Protein AF-A0A2S1TYS9-F1 (afdb_monomer_lite)

Organism: Piromyces sp. (NCBI:txid45796)

Structure (mmCIF, N/CA/C/O backbone):
data_AF-A0A2S1TYS9-F1
#
_entry.id   AF-A0A2S1TYS9-F1
#
loop_
_atom_site.group_PDB
_atom_site.id
_atom_site.type_symbol
_atom_site.label_atom_id
_atom_site.label_alt_id
_atom_site.label_comp_id
_atom_site.label_asym_id
_atom_site.label_entity_id
_atom_site.label_seq_id
_atom_site.pdbx_PDB_ins_code
_atom_site.Cartn_x
_atom_site.Cartn_y
_atom_site.Cartn_z
_atom_site.occupancy
_atom_site.B_iso_or_equiv
_atom_site.auth_seq_id
_atom_site.auth_comp_id
_atom_site.auth_asym_id
_atom_site.auth_atom_id
_atom_site.pdbx_PDB_model_num
ATOM 1 N N . MET A 1 1 ? -24.039 -38.884 -1.251 1.00 33.66 1 MET A N 1
ATOM 2 C CA . MET A 1 1 ? -23.032 -39.258 -2.265 1.00 33.66 1 MET A CA 1
ATOM 3 C C . MET A 1 1 ? -22.720 -38.001 -3.065 1.00 33.66 1 MET A C 1
ATOM 5 O O . MET A 1 1 ? -23.661 -37.395 -3.550 1.00 33.66 1 MET A O 1
ATOM 9 N N . MET A 1 2 ? -21.433 -37.630 -3.120 1.00 30.91 2 MET A N 1
ATOM 10 C CA . MET A 1 2 ? -20.811 -36.523 -3.876 1.00 30.91 2 MET A CA 1
ATOM 11 C C . MET A 1 2 ? -21.073 -35.086 -3.375 1.00 30.91 2 MET A C 1
ATOM 13 O O . MET A 1 2 ? -21.962 -34.388 -3.847 1.00 30.91 2 MET A O 1
ATOM 17 N N . LEU A 1 3 ? -20.211 -34.640 -2.449 1.00 34.19 3 LEU A N 1
ATOM 18 C CA . LEU A 1 3 ? -19.833 -33.231 -2.300 1.00 34.19 3 LEU A CA 1
ATOM 19 C C . LEU A 1 3 ? -19.009 -32.852 -3.539 1.00 34.19 3 LEU A C 1
ATOM 21 O O . LEU A 1 3 ? -17.941 -33.425 -3.758 1.00 34.19 3 LEU A O 1
ATOM 25 N N . SER A 1 4 ? -19.492 -31.922 -4.362 1.00 37.28 4 SER A N 1
ATOM 26 C CA . SER A 1 4 ? -18.672 -31.321 -5.413 1.00 37.28 4 SER A CA 1
ATOM 27 C C . SER A 1 4 ? -17.679 -30.362 -4.762 1.00 37.28 4 SER A C 1
ATOM 29 O O . SER A 1 4 ? -18.058 -29.304 -4.257 1.00 37.28 4 SER A O 1
ATOM 31 N N . ALA A 1 5 ? -16.414 -30.770 -4.745 1.00 40.66 5 ALA A N 1
ATOM 32 C CA . ALA A 1 5 ? -15.286 -29.968 -4.310 1.00 40.66 5 ALA A CA 1
ATOM 33 C C . ALA A 1 5 ? -15.142 -28.727 -5.205 1.00 40.66 5 ALA A C 1
ATOM 35 O O . ALA A 1 5 ? -14.616 -28.814 -6.314 1.00 40.66 5 ALA A O 1
ATOM 36 N N . ASN A 1 6 ? -15.587 -27.570 -4.713 1.00 40.94 6 ASN A N 1
ATOM 37 C CA . ASN A 1 6 ? -15.118 -26.289 -5.224 1.00 40.94 6 ASN A CA 1
ATOM 38 C C . ASN A 1 6 ? -13.804 -25.965 -4.515 1.00 40.94 6 ASN A C 1
ATOM 40 O O . ASN A 1 6 ? -13.769 -25.662 -3.326 1.00 40.94 6 ASN A O 1
ATOM 44 N N . ASN A 1 7 ? -12.720 -26.094 -5.272 1.00 45.38 7 ASN A N 1
ATOM 45 C CA . ASN A 1 7 ? -11.351 -25.783 -4.890 1.00 45.38 7 ASN A CA 1
ATOM 46 C C . ASN A 1 7 ? -11.130 -24.257 -4.841 1.00 45.38 7 ASN A C 1
ATOM 48 O O . ASN A 1 7 ? -10.348 -23.714 -5.617 1.00 45.38 7 ASN A O 1
ATOM 52 N N . ASP A 1 8 ? -11.841 -23.565 -3.951 1.00 50.91 8 ASP A N 1
ATOM 53 C CA . ASP A 1 8 ? -11.436 -22.243 -3.479 1.00 50.91 8 ASP A CA 1
ATOM 54 C C . ASP A 1 8 ? -10.535 -22.481 -2.266 1.00 50.91 8 ASP A C 1
ATOM 56 O O . ASP A 1 8 ? -10.999 -22.901 -1.211 1.00 50.91 8 ASP A O 1
ATOM 60 N N . SER A 1 9 ? -9.226 -22.293 -2.440 1.00 59.38 9 SER A N 1
ATOM 61 C CA . SER A 1 9 ? -8.214 -22.473 -1.395 1.00 59.38 9 SER A CA 1
ATOM 62 C C . SER A 1 9 ? -8.599 -21.732 -0.108 1.00 59.38 9 SER A C 1
ATOM 64 O O . SER A 1 9 ? -8.429 -20.513 -0.020 1.00 59.38 9 SER A O 1
ATOM 66 N N . GLU A 1 10 ? -9.107 -22.465 0.880 1.00 68.19 10 GLU A N 1
ATOM 67 C CA . GLU A 1 10 ? -9.416 -21.950 2.208 1.00 68.19 10 GLU A CA 1
ATOM 68 C C . GLU A 1 10 ? -8.083 -21.678 2.917 1.00 68.19 10 GLU A C 1
ATOM 70 O O . GLU A 1 10 ? -7.414 -22.585 3.412 1.00 68.19 10 GLU A O 1
ATOM 75 N N . TRP A 1 11 ? -7.616 -20.428 2.875 1.00 64.69 11 TRP A N 1
ATOM 76 C CA . TRP A 1 11 ? -6.391 -20.050 3.575 1.00 64.69 11 TRP A CA 1
ATOM 77 C C . TRP A 1 11 ? -6.585 -20.227 5.078 1.00 64.69 11 TRP A C 1
ATOM 79 O O . TRP A 1 11 ? -7.573 -19.765 5.651 1.00 64.69 11 TRP A O 1
ATOM 89 N N . SER A 1 12 ? -5.608 -20.834 5.743 1.00 83.38 12 SER A N 1
ATOM 90 C CA . SER A 1 12 ? -5.602 -20.882 7.199 1.00 83.38 12 SER A CA 1
ATOM 91 C C . SER A 1 12 ? -5.485 -19.469 7.784 1.00 83.38 12 SER A C 1
ATOM 93 O O . SER A 1 12 ? -4.858 -18.577 7.205 1.00 83.38 12 SER A O 1
ATOM 95 N N . TRP A 1 13 ? -6.006 -19.262 8.998 1.00 73.62 13 TRP A N 1
ATOM 96 C CA . TRP A 1 13 ? -5.850 -17.990 9.719 1.00 73.62 13 TRP A CA 1
ATOM 97 C C . TRP A 1 13 ? -4.387 -17.544 9.848 1.00 73.62 13 TRP A C 1
ATOM 99 O O . TRP A 1 13 ? -4.099 -16.350 9.823 1.00 73.62 13 TRP A O 1
ATOM 109 N N . ARG A 1 14 ? -3.445 -18.492 9.945 1.00 75.88 14 ARG A N 1
ATOM 110 C CA . ARG A 1 14 ? -2.007 -18.189 9.989 1.00 75.88 14 ARG A CA 1
ATOM 111 C C . ARG A 1 14 ? -1.505 -17.617 8.666 1.00 75.88 14 ARG A C 1
ATOM 113 O O . ARG A 1 14 ? -0.779 -16.628 8.687 1.00 75.88 14 ARG A O 1
ATOM 120 N N . GLU A 1 15 ? -1.906 -18.201 7.542 1.00 76.75 15 GLU A N 1
ATOM 121 C CA . GLU A 1 15 ? -1.534 -17.719 6.207 1.00 76.75 15 GLU A CA 1
ATOM 122 C C . GLU A 1 15 ? -2.169 -16.362 5.903 1.00 76.75 15 GLU A C 1
ATOM 124 O O . GLU A 1 15 ? -1.506 -15.493 5.343 1.00 76.75 15 GLU A O 1
ATOM 129 N N . LEU A 1 16 ? -3.416 -16.140 6.329 1.00 75.06 16 LEU A N 1
ATOM 130 C CA . LEU A 1 16 ? -4.079 -14.836 6.234 1.00 75.06 16 LEU A CA 1
ATOM 131 C C . LEU A 1 16 ? -3.312 -13.755 7.002 1.00 75.06 16 LEU A C 1
ATOM 133 O O . LEU A 1 16 ? -3.018 -12.693 6.458 1.00 75.06 16 LEU A O 1
ATOM 137 N N . ILE A 1 17 ? -2.935 -14.041 8.250 1.00 78.06 17 ILE A N 1
ATOM 138 C CA . ILE A 1 17 ? -2.150 -13.117 9.077 1.00 78.06 17 ILE A CA 1
ATOM 139 C C . ILE A 1 17 ? -0.788 -12.837 8.440 1.00 78.06 17 ILE A C 1
ATOM 141 O O . ILE A 1 17 ? -0.312 -11.706 8.487 1.00 78.06 17 ILE A O 1
ATOM 145 N N . ASP A 1 18 ? -0.142 -13.843 7.855 1.00 81.75 18 ASP A N 1
ATOM 146 C CA . ASP A 1 18 ? 1.150 -13.651 7.202 1.00 81.75 18 ASP A CA 1
ATOM 147 C C . ASP A 1 18 ? 1.038 -12.808 5.924 1.00 81.75 18 ASP A C 1
ATOM 149 O O . ASP A 1 18 ? 1.820 -11.880 5.705 1.00 81.75 18 ASP A O 1
ATOM 153 N N . LYS A 1 19 ? -0.024 -13.026 5.140 1.00 83.56 19 LYS A N 1
ATOM 154 C CA . LYS A 1 19 ? -0.349 -12.209 3.965 1.00 83.56 19 LYS A CA 1
ATOM 155 C C . LYS A 1 19 ? -0.621 -10.743 4.298 1.00 83.56 19 LYS A C 1
ATOM 157 O O . LYS A 1 19 ? -0.409 -9.904 3.425 1.00 83.56 19 LYS A O 1
ATOM 162 N N . LEU A 1 20 ? -1.010 -10.415 5.527 1.00 85.00 20 LEU A N 1
ATOM 163 C CA . LEU A 1 20 ? -1.265 -9.040 5.971 1.00 85.00 20 LEU A CA 1
ATOM 164 C C . LEU A 1 20 ? -0.045 -8.338 6.587 1.00 85.00 20 LEU A C 1
ATOM 166 O O . LEU A 1 20 ? -0.160 -7.189 6.997 1.00 85.00 20 LEU A O 1
ATOM 170 N N . LYS A 1 21 ? 1.127 -8.981 6.655 1.00 91.00 21 LYS A N 1
ATOM 171 C CA . LYS A 1 21 ? 2.356 -8.356 7.177 1.00 91.00 21 LYS A CA 1
ATOM 172 C C . LYS A 1 21 ? 3.200 -7.721 6.082 1.00 91.00 21 LYS A C 1
ATOM 174 O O . LYS A 1 21 ? 3.126 -8.121 4.918 1.00 91.00 21 LYS A O 1
ATOM 179 N N . PHE A 1 22 ? 4.064 -6.800 6.495 1.00 96.00 22 PHE A N 1
ATOM 180 C CA . PHE A 1 22 ? 5.062 -6.164 5.644 1.00 96.00 22 PHE A CA 1
ATOM 181 C C . PHE A 1 22 ? 5.868 -7.182 4.835 1.00 96.00 22 PHE A C 1
ATOM 183 O O . PHE A 1 22 ? 6.305 -8.212 5.355 1.00 96.00 22 PHE A O 1
ATOM 190 N N . VAL A 1 23 ? 6.117 -6.844 3.570 1.00 96.69 23 VAL A N 1
ATOM 191 C CA . VAL A 1 23 ? 7.047 -7.567 2.700 1.00 96.69 23 VAL A CA 1
ATOM 192 C C . VAL A 1 23 ? 8.071 -6.595 2.122 1.00 96.69 23 VAL A C 1
ATOM 194 O O . VAL A 1 23 ? 7.755 -5.464 1.760 1.00 96.69 23 VAL A O 1
ATOM 197 N N . SER A 1 24 ? 9.316 -7.054 2.017 1.00 96.00 24 SER A N 1
ATOM 198 C CA . SER A 1 24 ? 10.437 -6.274 1.478 1.00 96.00 24 SER A CA 1
ATOM 199 C C . SER A 1 24 ? 10.600 -6.405 -0.038 1.00 96.00 24 SER A C 1
ATOM 201 O O . SER A 1 24 ? 11.541 -5.857 -0.606 1.00 96.00 24 SER A 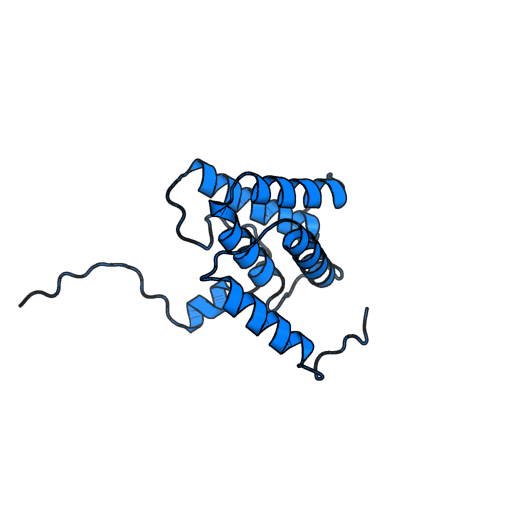O 1
ATOM 203 N N . THR A 1 25 ? 9.714 -7.148 -0.704 1.00 96.56 25 THR A N 1
ATOM 204 C CA . THR A 1 25 ? 9.769 -7.383 -2.151 1.00 96.56 25 THR A CA 1
ATOM 205 C C . THR A 1 25 ? 8.431 -7.040 -2.801 1.00 96.56 25 THR A C 1
ATOM 207 O O . THR A 1 25 ? 7.393 -7.210 -2.156 1.00 96.56 25 THR A O 1
ATOM 210 N N . PRO A 1 26 ? 8.430 -6.565 -4.061 1.00 97.25 26 PRO A N 1
ATOM 211 C CA . PRO A 1 26 ? 7.195 -6.279 -4.777 1.00 97.25 26 PRO A CA 1
ATOM 212 C C . PRO A 1 26 ? 6.285 -7.505 -4.886 1.00 97.25 26 PRO A C 1
ATOM 214 O O . PRO A 1 26 ? 6.748 -8.612 -5.177 1.00 97.25 26 PRO A O 1
ATOM 217 N N . ILE A 1 27 ? 4.980 -7.294 -4.708 1.00 96.56 27 ILE A N 1
ATOM 218 C CA . ILE A 1 27 ? 3.976 -8.314 -5.021 1.00 96.56 27 ILE A CA 1
ATOM 219 C C . ILE A 1 27 ? 3.949 -8.594 -6.529 1.00 96.56 27 ILE A C 1
ATOM 221 O O . ILE A 1 27 ? 4.299 -7.742 -7.343 1.00 96.56 27 ILE A O 1
ATOM 225 N N . LYS A 1 28 ? 3.527 -9.806 -6.899 1.00 95.88 28 LYS A N 1
ATOM 226 C CA . LYS A 1 28 ? 3.393 -10.239 -8.304 1.00 95.88 28 LYS A CA 1
ATOM 227 C C . LYS A 1 28 ? 1.940 -10.316 -8.775 1.00 95.88 28 LYS A C 1
ATOM 229 O O . LYS A 1 28 ? 1.692 -10.503 -9.960 1.00 95.88 28 LYS A O 1
ATOM 234 N N . SER A 1 29 ? 1.000 -10.203 -7.846 1.00 95.44 29 SER A N 1
ATOM 235 C CA . SER A 1 29 ? -0.439 -10.239 -8.075 1.00 95.44 29 SER A CA 1
ATOM 236 C C . SER A 1 29 ? -1.136 -9.372 -7.024 1.00 95.44 29 SER A C 1
ATOM 238 O O . SER A 1 29 ? -0.561 -9.191 -5.944 1.00 95.44 29 SER A O 1
ATOM 240 N N . PRO A 1 30 ? -2.355 -8.883 -7.298 1.00 96.56 30 PRO A N 1
ATOM 241 C CA . PRO A 1 30 ? -3.160 -8.159 -6.315 1.00 96.56 30 PRO A CA 1
ATOM 242 C C . PRO A 1 30 ? -3.406 -8.968 -5.031 1.00 96.56 30 PRO A C 1
ATOM 244 O O . PRO A 1 30 ? -3.354 -10.203 -5.043 1.00 96.56 30 PRO A O 1
ATOM 247 N N . LEU A 1 31 ? -3.673 -8.269 -3.926 1.00 93.75 31 LEU A N 1
ATOM 248 C CA . LEU A 1 31 ? -4.064 -8.864 -2.645 1.00 93.75 31 LEU A CA 1
ATOM 249 C C . LEU A 1 31 ? -5.548 -9.263 -2.633 1.00 93.75 31 LEU A C 1
ATOM 251 O O . LEU A 1 31 ? -5.921 -10.249 -1.996 1.00 93.75 31 LEU A O 1
ATOM 255 N N . THR A 1 32 ? -6.380 -8.505 -3.341 1.00 92.56 32 THR A N 1
ATOM 256 C CA . THR A 1 32 ? -7.819 -8.717 -3.518 1.00 92.56 32 THR A CA 1
ATOM 257 C C . THR A 1 32 ? -8.126 -9.424 -4.843 1.00 92.56 32 THR A C 1
ATOM 259 O O . THR A 1 32 ? -7.277 -9.561 -5.727 1.00 92.56 32 THR A O 1
ATOM 262 N N . LYS A 1 33 ? -9.357 -9.932 -4.992 1.00 91.81 33 LYS A N 1
ATOM 263 C CA . LYS A 1 33 ? -9.795 -10.587 -6.233 1.00 91.81 33 LYS A CA 1
ATOM 264 C C . LYS A 1 33 ? -10.098 -9.525 -7.297 1.00 91.81 33 LYS A C 1
ATOM 266 O O . LYS A 1 33 ? -11.152 -8.899 -7.257 1.00 91.81 33 LYS A O 1
ATOM 271 N N . ILE A 1 34 ? -9.191 -9.368 -8.259 1.00 92.69 34 ILE A N 1
ATOM 272 C CA . ILE A 1 34 ? -9.342 -8.481 -9.420 1.00 92.69 34 ILE A CA 1
ATOM 273 C C . ILE A 1 34 ? -9.350 -9.337 -10.690 1.00 92.69 34 ILE A C 1
ATOM 275 O O . ILE A 1 34 ? -8.391 -10.059 -10.955 1.00 92.69 34 ILE A O 1
ATOM 279 N N . TYR A 1 35 ? -10.436 -9.263 -11.462 1.00 91.00 35 TYR A N 1
ATOM 280 C CA . TYR A 1 35 ? -10.620 -10.063 -12.682 1.00 91.00 35 TYR A CA 1
ATOM 281 C C . TYR A 1 35 ? -10.120 -9.366 -13.951 1.00 91.00 35 TYR A C 1
ATOM 283 O O . TYR A 1 35 ? -9.736 -10.032 -14.910 1.00 91.00 35 TYR A O 1
ATOM 291 N N . ASP A 1 36 ? -10.116 -8.033 -13.964 1.00 94.69 36 ASP A N 1
ATOM 292 C CA . ASP A 1 36 ? -9.585 -7.252 -15.076 1.00 94.69 36 ASP A CA 1
ATOM 293 C C . ASP A 1 36 ? -8.049 -7.243 -15.021 1.00 94.69 36 ASP A C 1
ATOM 295 O O . ASP A 1 36 ? -7.447 -6.768 -14.056 1.00 94.69 36 ASP A O 1
ATOM 299 N N . GLY A 1 37 ? -7.408 -7.771 -16.067 1.00 95.31 37 GLY A N 1
ATOM 300 C CA . GLY A 1 37 ? -5.951 -7.880 -16.143 1.00 95.31 37 GLY A CA 1
ATOM 301 C C . GLY A 1 37 ? -5.219 -6.534 -16.171 1.00 95.31 37 GLY A C 1
ATOM 302 O O . GLY A 1 37 ? -4.125 -6.431 -15.615 1.00 95.31 37 GLY A O 1
ATOM 303 N N . ALA A 1 38 ? -5.810 -5.492 -16.762 1.00 95.50 38 ALA A N 1
ATOM 304 C CA . ALA A 1 38 ? -5.224 -4.154 -16.768 1.00 95.50 38 ALA A CA 1
ATOM 305 C C . ALA A 1 38 ? -5.282 -3.534 -15.365 1.00 95.50 38 ALA A C 1
ATOM 307 O O . ALA A 1 38 ? -4.292 -2.981 -14.884 1.00 95.50 38 ALA A O 1
ATOM 308 N N . VAL A 1 39 ? -6.404 -3.711 -14.665 1.00 95.31 39 VAL A N 1
ATOM 309 C CA . VAL A 1 39 ? -6.563 -3.262 -13.272 1.00 95.31 39 VAL A CA 1
ATOM 310 C C . VAL A 1 39 ? -5.639 -4.048 -12.335 1.00 95.31 39 VAL A C 1
ATOM 312 O O . VAL A 1 39 ? -5.011 -3.471 -11.448 1.00 95.31 39 VAL A O 1
ATOM 315 N N . ALA A 1 40 ? -5.471 -5.352 -12.563 1.00 96.75 40 ALA A N 1
ATOM 316 C CA . ALA A 1 40 ? -4.536 -6.175 -11.801 1.00 96.75 40 ALA A CA 1
ATOM 317 C C . ALA A 1 40 ? -3.076 -5.727 -11.994 1.00 96.75 40 ALA A C 1
ATOM 319 O O . ALA A 1 40 ? -2.300 -5.724 -11.038 1.00 96.75 40 ALA A O 1
ATOM 320 N N . HIS A 1 41 ? -2.702 -5.308 -13.207 1.00 96.94 41 HIS A N 1
ATOM 321 C CA . HIS A 1 41 ? -1.387 -4.724 -13.462 1.00 96.94 41 HIS A CA 1
ATOM 322 C C . HIS A 1 41 ? -1.198 -3.405 -12.700 1.00 96.94 41 HIS A C 1
ATOM 324 O O . HIS A 1 41 ? -0.190 -3.237 -12.012 1.00 96.94 41 HIS A O 1
ATOM 330 N N . LEU A 1 42 ? -2.201 -2.520 -12.733 1.00 97.69 42 LEU A N 1
ATOM 331 C CA . LEU A 1 42 ? -2.186 -1.266 -11.975 1.00 97.69 42 LEU A CA 1
ATOM 332 C C . LEU A 1 42 ? -2.050 -1.499 -10.466 1.00 97.69 42 LEU A C 1
ATOM 334 O O . LEU A 1 42 ? -1.311 -0.771 -9.813 1.00 97.69 42 LEU A O 1
ATOM 338 N N . ALA A 1 43 ? -2.695 -2.524 -9.905 1.00 98.06 43 ALA A N 1
ATOM 339 C CA . ALA A 1 43 ? -2.536 -2.883 -8.494 1.00 98.06 43 ALA A CA 1
ATOM 340 C C . ALA A 1 43 ? -1.087 -3.266 -8.141 1.00 98.06 43 ALA A C 1
ATOM 342 O O . ALA A 1 43 ? -0.579 -2.883 -7.086 1.00 98.06 43 ALA A O 1
ATOM 343 N N . VAL A 1 44 ? -0.393 -3.992 -9.022 1.00 98.25 44 VAL A N 1
ATOM 344 C CA . VAL A 1 44 ? 1.022 -4.343 -8.823 1.00 98.25 44 VAL A CA 1
ATOM 345 C C . VAL A 1 44 ? 1.916 -3.102 -8.917 1.00 98.25 44 VAL A C 1
ATOM 347 O O . VAL A 1 44 ? 2.811 -2.922 -8.087 1.00 98.25 44 VAL A O 1
ATOM 350 N N . GLU A 1 45 ? 1.660 -2.210 -9.877 1.00 98.12 45 GLU A N 1
ATOM 351 C CA . GLU A 1 45 ? 2.366 -0.926 -9.973 1.00 98.12 45 GLU A CA 1
ATOM 352 C C . GLU A 1 45 ? 2.099 -0.024 -8.760 1.00 98.12 45 GLU A C 1
ATOM 354 O O . GLU A 1 45 ? 2.997 0.674 -8.281 1.00 98.12 45 GLU A O 1
ATOM 359 N N . LEU A 1 46 ? 0.877 -0.046 -8.226 1.00 98.25 46 LEU A N 1
ATOM 360 C CA . LEU A 1 46 ? 0.490 0.696 -7.030 1.00 98.25 46 LEU A CA 1
ATOM 361 C C . LEU A 1 46 ? 1.331 0.260 -5.831 1.00 98.25 46 LEU A C 1
ATOM 363 O O . LEU A 1 46 ? 1.911 1.111 -5.154 1.00 98.25 46 LEU A O 1
ATOM 367 N N . PHE A 1 47 ? 1.516 -1.048 -5.654 1.00 98.62 47 PHE A N 1
ATOM 368 C CA . PHE A 1 47 ? 2.365 -1.587 -4.596 1.00 98.62 47 PHE A CA 1
ATOM 369 C C . PHE A 1 47 ? 3.817 -1.128 -4.735 1.00 98.62 47 PHE A C 1
ATOM 371 O O . PHE A 1 47 ? 4.451 -0.729 -3.759 1.00 98.62 47 PHE A O 1
ATOM 378 N N . GLN A 1 48 ? 4.350 -1.122 -5.959 1.00 98.56 48 GLN A N 1
ATOM 379 C CA . GLN A 1 48 ? 5.692 -0.602 -6.217 1.00 98.56 48 GLN A CA 1
ATOM 380 C C . GLN A 1 48 ? 5.792 0.891 -5.890 1.00 98.56 48 GLN A C 1
ATOM 382 O O . GLN A 1 48 ? 6.787 1.314 -5.307 1.00 98.56 48 GLN A O 1
ATOM 387 N N . ASN A 1 49 ? 4.775 1.694 -6.217 1.00 98.69 49 ASN A N 1
ATOM 388 C CA . ASN A 1 49 ? 4.739 3.108 -5.843 1.00 98.69 49 ASN A CA 1
ATOM 389 C C . ASN A 1 49 ? 4.700 3.298 -4.320 1.00 98.69 49 ASN A C 1
ATOM 391 O O . ASN A 1 49 ? 5.433 4.145 -3.812 1.00 98.69 49 ASN A O 1
ATOM 395 N N . ILE A 1 50 ? 3.938 2.481 -3.587 1.00 98.75 50 ILE A N 1
ATOM 396 C CA . ILE A 1 50 ? 3.940 2.480 -2.116 1.00 98.75 50 ILE A CA 1
ATOM 397 C C . ILE A 1 50 ? 5.347 2.174 -1.591 1.00 98.75 50 ILE A C 1
ATOM 399 O O . ILE A 1 50 ? 5.894 2.954 -0.813 1.00 98.75 50 ILE A O 1
ATOM 403 N N . MET A 1 51 ? 5.985 1.100 -2.070 1.00 98.62 51 MET A N 1
ATOM 404 C CA . MET A 1 51 ? 7.351 0.754 -1.662 1.00 98.62 51 MET A CA 1
ATOM 405 C C . MET A 1 51 ? 8.367 1.848 -2.018 1.00 98.62 51 MET A C 1
ATOM 407 O O . MET A 1 51 ? 9.255 2.138 -1.221 1.00 98.62 51 MET A O 1
ATOM 411 N N . MET A 1 52 ? 8.247 2.482 -3.190 1.00 98.62 52 MET A N 1
ATOM 412 C CA . MET A 1 52 ? 9.115 3.597 -3.583 1.00 98.62 52 MET A CA 1
ATOM 413 C C . MET A 1 52 ? 8.935 4.805 -2.667 1.00 98.62 52 MET A C 1
ATOM 415 O O . MET A 1 52 ? 9.918 5.438 -2.287 1.00 98.62 52 MET A O 1
ATOM 419 N N . TYR A 1 53 ? 7.695 5.124 -2.293 1.00 98.69 53 TYR A N 1
ATOM 420 C CA . TYR A 1 53 ? 7.413 6.210 -1.363 1.00 98.69 53 TYR A CA 1
ATOM 421 C C . TYR A 1 53 ? 8.013 5.920 0.019 1.00 98.69 53 TYR A C 1
ATOM 423 O O . TYR A 1 53 ? 8.698 6.775 0.582 1.00 98.69 53 TYR A O 1
ATOM 431 N N . MET A 1 54 ? 7.841 4.688 0.509 1.00 98.56 54 MET A N 1
ATOM 432 C CA . MET A 1 54 ? 8.378 4.189 1.782 1.00 98.56 54 MET A CA 1
ATOM 433 C C . MET A 1 54 ? 9.895 3.918 1.761 1.00 98.56 54 MET A C 1
ATOM 435 O O . MET A 1 54 ? 10.452 3.508 2.773 1.00 98.56 54 MET A O 1
ATOM 439 N N . GLU A 1 55 ? 10.577 4.188 0.640 1.00 97.94 55 GLU A N 1
ATOM 440 C CA . GLU A 1 55 ? 12.022 3.973 0.423 1.00 97.94 55 GLU A CA 1
ATOM 441 C C . GLU A 1 55 ? 12.465 2.499 0.420 1.00 97.94 55 GLU A C 1
ATOM 443 O O . GLU A 1 55 ? 13.660 2.201 0.339 1.00 97.94 55 GLU A O 1
ATOM 448 N N . ASP A 1 56 ? 11.507 1.575 0.453 1.00 97.94 56 ASP A N 1
ATOM 449 C CA . ASP A 1 56 ? 11.714 0.127 0.391 1.00 97.94 56 ASP A CA 1
ATOM 450 C C . ASP A 1 56 ? 12.049 -0.356 -1.028 1.00 97.94 56 ASP A C 1
ATOM 452 O O . ASP A 1 56 ? 12.603 -1.440 -1.205 1.00 97.94 56 ASP A O 1
ATOM 456 N N . LEU A 1 57 ? 11.764 0.466 -2.042 1.00 97.81 57 LEU A N 1
ATOM 457 C CA . LEU A 1 57 ? 12.166 0.255 -3.431 1.00 97.81 57 LEU A CA 1
ATOM 458 C C . LEU A 1 57 ? 12.889 1.509 -3.959 1.00 97.81 57 LEU A C 1
ATOM 460 O O . LEU A 1 57 ? 12.405 2.623 -3.748 1.00 97.81 57 LEU A O 1
ATOM 464 N N . PRO A 1 58 ? 14.041 1.384 -4.646 1.00 96.75 58 PRO A N 1
ATOM 465 C CA . PRO A 1 58 ? 14.758 2.545 -5.158 1.00 96.75 58 PRO A CA 1
ATOM 466 C C . PRO A 1 58 ? 13.936 3.283 -6.221 1.00 96.75 58 PRO A C 1
ATOM 468 O O . PRO A 1 58 ? 13.333 2.672 -7.101 1.00 96.75 58 PRO A O 1
ATOM 471 N N . SER A 1 59 ? 13.962 4.616 -6.178 1.00 96.31 59 SER A N 1
ATOM 472 C CA . SER A 1 59 ? 13.297 5.469 -7.161 1.00 96.31 59 SER A CA 1
ATOM 473 C C . SER A 1 59 ? 14.095 6.738 -7.427 1.00 96.31 59 SER A C 1
ATOM 475 O O . SER A 1 59 ? 14.715 7.294 -6.525 1.00 96.31 59 SER A O 1
ATOM 477 N N . LYS A 1 60 ? 14.045 7.223 -8.671 1.00 96.12 60 LYS A N 1
ATOM 478 C CA . LYS A 1 60 ? 14.553 8.554 -9.050 1.00 96.12 60 LYS A CA 1
ATOM 479 C C . LYS A 1 60 ? 13.485 9.650 -8.918 1.00 96.12 60 LYS A C 1
ATOM 481 O O . LYS A 1 60 ? 13.796 10.827 -9.078 1.00 96.12 60 LYS A O 1
ATOM 486 N N . LYS A 1 61 ? 12.221 9.272 -8.691 1.00 96.50 61 LYS A N 1
ATOM 487 C CA . LYS A 1 61 ? 11.092 10.203 -8.559 1.00 96.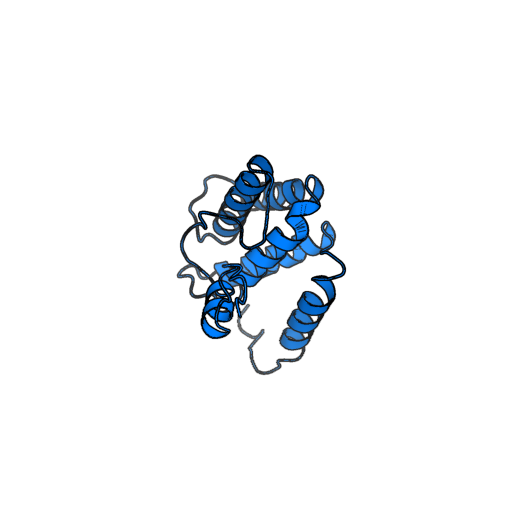50 61 LYS A CA 1
ATOM 488 C C . LYS A 1 61 ? 11.119 10.855 -7.176 1.00 96.50 61 LYS A C 1
ATOM 490 O O . LYS A 1 61 ? 11.521 10.227 -6.200 1.00 96.50 61 LYS A O 1
ATOM 495 N N . ARG A 1 62 ? 10.647 12.100 -7.072 1.00 97.44 62 ARG A N 1
ATOM 496 C CA . ARG A 1 62 ? 10.444 12.748 -5.765 1.00 97.44 62 ARG A CA 1
ATOM 497 C C . ARG A 1 62 ? 9.268 12.098 -5.034 1.00 97.44 62 ARG A C 1
ATOM 499 O O . ARG A 1 62 ? 8.292 11.717 -5.679 1.00 97.44 62 ARG A O 1
ATOM 506 N N . SER A 1 63 ? 9.304 12.071 -3.700 1.00 96.94 63 SER A N 1
ATOM 507 C CA . SER A 1 63 ? 8.210 11.533 -2.872 1.00 96.94 63 SER A CA 1
ATOM 508 C C . SER A 1 63 ? 6.849 12.139 -3.231 1.00 96.94 63 SER A C 1
ATOM 510 O O . SER A 1 63 ? 5.871 11.411 -3.350 1.00 96.94 63 SER A O 1
ATOM 512 N N . SER A 1 64 ? 6.790 13.449 -3.499 1.00 97.56 64 SER A N 1
ATOM 513 C CA . SER A 1 64 ? 5.553 14.133 -3.900 1.00 97.56 64 SER A CA 1
ATOM 514 C C . SER A 1 64 ? 4.985 13.630 -5.230 1.00 97.56 64 SER A C 1
ATOM 516 O O . SER A 1 64 ? 3.776 13.480 -5.361 1.00 97.56 64 SER A O 1
ATOM 518 N N . GLN A 1 65 ? 5.842 13.313 -6.204 1.00 98.25 65 GLN A N 1
ATOM 519 C CA . GLN A 1 65 ? 5.413 12.745 -7.485 1.00 98.25 65 GLN A CA 1
ATOM 520 C C . GLN A 1 65 ? 4.895 11.316 -7.310 1.00 98.25 65 GLN A C 1
ATOM 522 O O . GLN A 1 65 ? 3.950 10.917 -7.982 1.00 98.25 65 GLN A O 1
ATOM 527 N N . ILE A 1 66 ? 5.513 10.541 -6.416 1.00 98.56 66 ILE A N 1
ATOM 528 C CA . ILE A 1 66 ? 5.078 9.175 -6.122 1.00 98.56 66 ILE A CA 1
ATOM 529 C C . ILE A 1 66 ? 3.721 9.199 -5.408 1.00 98.56 66 ILE A C 1
ATOM 531 O O . ILE A 1 66 ? 2.803 8.527 -5.866 1.00 98.56 66 ILE A O 1
ATOM 535 N N . ALA A 1 67 ? 3.564 10.020 -4.364 1.00 98.50 67 ALA A N 1
ATOM 536 C CA . ALA A 1 67 ? 2.289 10.191 -3.664 1.00 98.50 67 ALA A CA 1
ATOM 537 C C . ALA A 1 67 ? 1.178 10.667 -4.607 1.00 98.50 67 ALA A C 1
ATOM 539 O O . ALA A 1 67 ? 0.092 10.095 -4.607 1.00 98.50 67 ALA A O 1
ATOM 540 N N . TYR A 1 68 ? 1.469 11.651 -5.467 1.00 98.25 68 TYR A N 1
ATOM 541 C CA . TYR A 1 68 ? 0.527 12.102 -6.491 1.00 98.25 68 TYR A CA 1
ATOM 542 C C . TYR A 1 68 ? 0.073 10.951 -7.396 1.00 98.25 68 TYR A C 1
ATOM 544 O O . TYR A 1 68 ? -1.118 10.825 -7.660 1.00 98.25 68 TYR A O 1
ATOM 552 N N . ASN A 1 69 ? 0.991 10.088 -7.842 1.00 98.12 69 ASN A N 1
ATOM 553 C CA . ASN A 1 69 ? 0.629 8.941 -8.677 1.00 98.12 69 ASN A CA 1
ATOM 554 C C . ASN A 1 69 ? -0.241 7.930 -7.921 1.00 98.12 69 ASN A C 1
ATOM 556 O O . ASN A 1 69 ? -1.215 7.457 -8.490 1.00 98.12 69 ASN A O 1
ATOM 560 N N . VAL A 1 70 ? 0.073 7.628 -6.656 1.00 98.56 70 VAL A N 1
ATOM 561 C CA . VAL A 1 70 ? -0.744 6.727 -5.820 1.00 98.56 70 VAL A CA 1
ATOM 562 C C . VAL A 1 70 ? -2.171 7.260 -5.701 1.00 98.56 70 VAL A C 1
ATOM 564 O O . VAL A 1 70 ? -3.122 6.545 -6.015 1.00 98.56 70 VAL A O 1
ATOM 567 N N . VAL A 1 71 ? -2.316 8.534 -5.327 1.00 98.38 71 VAL A N 1
ATOM 568 C CA . VAL A 1 71 ? -3.624 9.183 -5.169 1.00 98.38 71 VAL A CA 1
ATOM 569 C C . VAL A 1 71 ? -4.376 9.230 -6.496 1.00 98.38 71 VAL A C 1
ATOM 571 O O . VAL A 1 71 ? -5.528 8.812 -6.563 1.00 98.38 71 VAL A O 1
ATOM 574 N N . LYS A 1 72 ? -3.719 9.673 -7.574 1.00 97.88 72 LYS A N 1
ATOM 575 C CA . LYS A 1 72 ? -4.318 9.749 -8.912 1.00 97.88 72 LYS A CA 1
ATOM 576 C C . LYS A 1 72 ? -4.813 8.386 -9.392 1.00 97.88 72 LYS A C 1
ATOM 578 O O . LYS A 1 72 ? -5.895 8.309 -9.966 1.00 97.88 72 LYS A O 1
ATOM 583 N N . THR A 1 73 ? -4.038 7.322 -9.180 1.00 97.44 73 THR A N 1
ATOM 584 C CA . THR A 1 73 ? -4.440 5.970 -9.581 1.00 97.44 73 THR A CA 1
ATOM 585 C C . THR A 1 73 ? -5.675 5.512 -8.815 1.00 97.44 73 THR A C 1
ATOM 587 O O . THR A 1 73 ? -6.598 5.021 -9.458 1.00 97.44 73 THR A O 1
ATOM 590 N N . GLY A 1 74 ? -5.725 5.714 -7.494 1.00 96.38 74 GLY A N 1
ATOM 591 C CA . GLY A 1 74 ? -6.903 5.369 -6.693 1.00 96.38 74 GLY A CA 1
ATOM 592 C C . GLY A 1 74 ? -8.144 6.172 -7.092 1.00 96.38 74 GLY A C 1
ATOM 593 O O . GLY A 1 74 ? -9.182 5.594 -7.383 1.00 96.38 74 GLY A O 1
ATOM 594 N N . MET A 1 75 ? -8.019 7.495 -7.242 1.00 96.75 75 MET A N 1
ATOM 595 C CA . MET A 1 75 ? -9.137 8.353 -7.666 1.00 96.75 75 MET A CA 1
ATOM 596 C C . MET A 1 75 ? -9.700 7.981 -9.045 1.00 96.75 75 MET A C 1
ATOM 598 O O . MET A 1 75 ? -10.899 8.093 -9.271 1.00 96.75 75 MET A O 1
ATOM 602 N N . ASN A 1 76 ? -8.847 7.549 -9.975 1.00 96.50 76 ASN A N 1
ATOM 603 C CA . ASN A 1 76 ? -9.275 7.181 -11.325 1.00 96.50 76 ASN A CA 1
ATOM 604 C C . ASN A 1 76 ? -9.807 5.743 -11.429 1.00 96.50 76 ASN A C 1
ATOM 606 O O . ASN A 1 76 ? -10.357 5.383 -12.468 1.00 96.50 76 ASN A O 1
ATOM 610 N N . ASN A 1 77 ? -9.599 4.907 -10.409 1.00 95.00 77 ASN A N 1
ATOM 611 C CA . ASN A 1 77 ? -9.940 3.488 -10.431 1.00 95.00 77 ASN A CA 1
ATOM 612 C C . ASN A 1 77 ? -10.537 3.091 -9.079 1.00 95.00 77 ASN A C 1
ATOM 614 O O . ASN A 1 77 ? -9.870 2.453 -8.270 1.00 95.00 77 ASN A O 1
ATOM 618 N N . GLU A 1 78 ? -11.803 3.434 -8.839 1.00 93.94 78 GLU A N 1
ATOM 619 C CA . GLU A 1 78 ? -12.473 3.152 -7.558 1.00 93.94 78 GLU A CA 1
ATOM 620 C C . GLU A 1 78 ? -12.449 1.660 -7.174 1.00 93.94 78 GLU A C 1
ATOM 622 O O . GLU A 1 78 ? -12.377 1.315 -5.996 1.00 93.94 78 GLU A O 1
ATOM 627 N N . SER A 1 79 ? -12.419 0.761 -8.165 1.00 93.00 79 SER A N 1
ATOM 628 C CA . SER A 1 79 ? -12.262 -0.686 -7.962 1.00 93.00 79 SER A CA 1
ATOM 629 C C . SER A 1 79 ? -10.925 -1.092 -7.321 1.00 93.00 79 SER A C 1
ATOM 631 O O . SER A 1 79 ? -10.806 -2.216 -6.837 1.00 93.00 79 SER A O 1
ATOM 633 N N . LEU A 1 80 ? -9.931 -0.196 -7.286 1.00 96.19 80 LEU A N 1
ATOM 634 C CA . LEU A 1 80 ? -8.640 -0.384 -6.621 1.00 96.19 80 LEU A CA 1
ATOM 635 C C . LEU A 1 80 ? -8.589 0.191 -5.204 1.00 96.19 80 LEU A C 1
ATOM 637 O O . LEU A 1 80 ? -7.579 -0.001 -4.532 1.00 96.19 80 LEU A O 1
ATOM 641 N N . ASN A 1 81 ? -9.621 0.884 -4.722 1.00 96.56 81 ASN A N 1
ATOM 642 C CA . ASN A 1 81 ? -9.543 1.572 -3.429 1.00 96.56 81 ASN A CA 1
ATOM 643 C C . ASN A 1 81 ? -9.302 0.592 -2.273 1.00 96.56 81 ASN A C 1
ATOM 645 O O . ASN A 1 81 ? -8.407 0.806 -1.454 1.00 96.56 81 ASN A O 1
ATOM 649 N N . ASP A 1 82 ? -10.028 -0.526 -2.246 1.00 96.56 82 ASP A N 1
ATOM 650 C CA . ASP A 1 82 ? -9.834 -1.559 -1.224 1.00 96.56 82 ASP A CA 1
ATOM 651 C C . ASP A 1 82 ? -8.456 -2.217 -1.330 1.00 96.56 82 ASP A C 1
ATOM 653 O O . ASP A 1 82 ? -7.795 -2.445 -0.315 1.00 96.56 82 ASP A O 1
ATOM 657 N N . GLU A 1 83 ? -7.992 -2.470 -2.555 1.00 97.38 83 GLU A N 1
ATOM 658 C CA . GLU A 1 83 ? -6.653 -2.992 -2.820 1.00 97.38 83 GLU A CA 1
ATOM 659 C C . GLU A 1 83 ? -5.574 -2.037 -2.297 1.00 97.38 83 GLU A C 1
ATOM 661 O O . GLU A 1 83 ? -4.671 -2.468 -1.581 1.00 97.38 83 GLU A O 1
ATOM 666 N N . LEU A 1 84 ? -5.689 -0.738 -2.588 1.00 98.06 84 LEU A N 1
ATOM 667 C CA . LEU A 1 84 ? -4.773 0.300 -2.120 1.00 98.06 84 LEU A CA 1
ATOM 668 C C . LEU A 1 84 ? -4.671 0.294 -0.595 1.00 98.06 84 LEU A C 1
ATOM 670 O O . LEU A 1 84 ? -3.568 0.221 -0.051 1.00 98.06 84 LEU A O 1
ATOM 674 N N . PHE A 1 85 ? -5.807 0.340 0.105 1.00 97.62 85 PHE A N 1
ATOM 675 C CA . PHE A 1 85 ? -5.794 0.320 1.564 1.00 97.62 85 PHE A CA 1
ATOM 676 C C . PHE A 1 85 ? -5.220 -0.994 2.098 1.00 97.62 85 PHE A C 1
ATOM 678 O O . PHE A 1 85 ? -4.368 -0.956 2.986 1.00 97.62 85 PHE A O 1
ATOM 685 N N . CYS A 1 86 ? -5.581 -2.145 1.526 1.00 95.94 86 CYS A N 1
ATOM 686 C CA . CYS A 1 86 ? -4.996 -3.430 1.915 1.00 95.94 86 CYS A CA 1
ATOM 687 C C . CYS A 1 86 ? -3.466 -3.438 1.760 1.00 95.94 86 CYS A C 1
ATOM 689 O O . CYS A 1 86 ? -2.758 -3.894 2.659 1.00 95.94 86 CYS A O 1
ATOM 691 N N . GLN A 1 87 ? -2.940 -2.899 0.659 1.00 97.81 87 GLN A N 1
ATOM 692 C CA . GLN A 1 87 ? -1.501 -2.789 0.415 1.00 97.81 87 GLN A CA 1
ATOM 693 C C . GLN A 1 87 ? -0.806 -1.841 1.404 1.00 97.81 87 GLN A C 1
ATOM 695 O O . GLN A 1 87 ? 0.259 -2.175 1.929 1.00 97.81 87 GLN A O 1
ATOM 700 N N . LEU A 1 88 ? -1.411 -0.688 1.703 1.00 97.81 88 LEU A N 1
ATOM 701 C CA . LEU A 1 88 ? -0.894 0.264 2.690 1.00 97.81 88 LEU A CA 1
ATOM 702 C C . LEU A 1 88 ? -0.843 -0.357 4.092 1.00 97.81 88 LEU A C 1
ATOM 704 O O . LEU A 1 88 ? 0.213 -0.355 4.730 1.00 97.81 88 LEU A O 1
ATOM 708 N N . PHE A 1 89 ? -1.950 -0.954 4.547 1.00 95.00 89 PHE A N 1
ATOM 709 C CA . PHE A 1 89 ? -2.026 -1.622 5.849 1.00 95.00 89 PHE A CA 1
ATOM 710 C C . PHE A 1 89 ? -1.075 -2.812 5.943 1.00 95.00 89 PHE A C 1
ATOM 712 O O . PHE A 1 89 ? -0.441 -3.006 6.984 1.00 95.00 89 PHE A O 1
ATOM 719 N N . LYS A 1 90 ? -0.893 -3.560 4.850 1.00 95.38 90 LYS A N 1
ATOM 720 C CA . LYS A 1 90 ? 0.126 -4.607 4.765 1.00 95.38 90 LYS A CA 1
ATOM 721 C C . LYS A 1 90 ? 1.523 -4.052 5.039 1.00 95.38 90 LYS A C 1
ATOM 723 O O . LYS A 1 90 ? 2.242 -4.616 5.857 1.00 95.38 90 LYS A O 1
ATOM 728 N N . GLN A 1 91 ? 1.905 -2.939 4.411 1.00 97.38 91 GLN A N 1
ATOM 729 C CA . GLN A 1 91 ? 3.253 -2.382 4.558 1.00 97.38 91 GLN A CA 1
ATOM 730 C C . GLN A 1 91 ? 3.523 -1.735 5.927 1.00 97.38 91 GLN A C 1
ATOM 732 O O . GLN A 1 91 ? 4.679 -1.678 6.347 1.00 97.38 91 GLN A O 1
ATOM 737 N N . ILE A 1 92 ? 2.503 -1.289 6.663 1.00 95.31 92 ILE A N 1
ATOM 738 C CA . ILE A 1 92 ? 2.694 -0.775 8.034 1.00 95.31 92 ILE A CA 1
ATOM 739 C C . ILE A 1 92 ? 2.571 -1.864 9.112 1.00 95.31 92 ILE A C 1
ATOM 741 O O . ILE A 1 92 ? 3.125 -1.725 10.204 1.00 95.31 92 ILE A O 1
ATOM 745 N N . THR A 1 93 ? 1.900 -2.980 8.818 1.00 92.06 93 THR A N 1
ATOM 746 C CA . THR A 1 93 ? 1.678 -4.058 9.788 1.00 92.06 93 THR A CA 1
ATOM 747 C C . THR A 1 93 ? 2.946 -4.876 10.002 1.00 92.06 93 THR A C 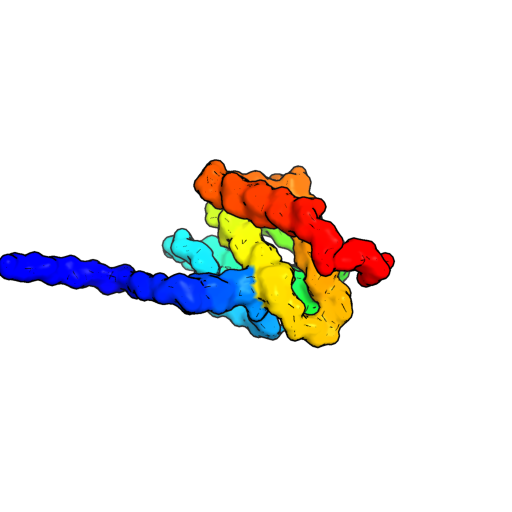1
ATOM 749 O O . THR A 1 93 ? 3.410 -5.588 9.110 1.00 92.06 93 THR A O 1
ATOM 752 N N . ASN A 1 94 ? 3.484 -4.818 11.228 1.00 91.25 94 ASN A N 1
ATOM 753 C CA . ASN A 1 94 ? 4.742 -5.475 11.599 1.00 91.25 94 ASN A CA 1
ATOM 754 C C . ASN A 1 94 ? 5.873 -5.111 10.619 1.00 91.25 94 ASN A C 1
ATOM 756 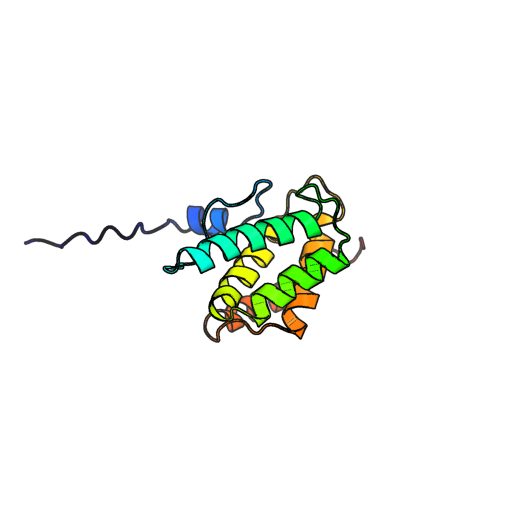O O . ASN A 1 94 ? 6.576 -5.993 10.123 1.00 91.25 94 ASN A O 1
ATOM 760 N N . ASN A 1 95 ? 5.991 -3.819 10.296 1.00 95.12 95 ASN A N 1
ATOM 761 C CA . ASN A 1 95 ? 7.009 -3.316 9.382 1.00 95.12 95 ASN A CA 1
ATOM 762 C C . ASN A 1 95 ? 8.415 -3.649 9.912 1.00 95.12 95 ASN A C 1
ATOM 764 O O . ASN A 1 95 ? 8.802 -3.218 10.997 1.00 95.12 95 ASN A O 1
ATOM 768 N N . LYS A 1 96 ? 9.155 -4.452 9.138 1.00 94.75 96 LYS A N 1
ATOM 769 C CA . LYS A 1 96 ? 10.533 -4.894 9.417 1.00 94.75 96 LYS A CA 1
ATOM 770 C C . LYS A 1 96 ? 11.529 -4.326 8.403 1.00 94.75 96 LYS A C 1
ATOM 772 O O . LYS A 1 96 ? 12.544 -4.958 8.110 1.00 94.75 96 LYS A O 1
ATOM 777 N N . SER A 1 97 ? 11.208 -3.182 7.807 1.00 96.62 97 SER A N 1
ATOM 778 C CA . SER A 1 97 ? 12.095 -2.526 6.857 1.00 96.62 97 SER A CA 1
ATOM 779 C C . SER A 1 97 ? 13.437 -2.180 7.504 1.00 96.62 97 SER A C 1
ATOM 781 O O . SER A 1 97 ? 13.516 -1.820 8.678 1.00 96.62 97 SER A O 1
ATOM 783 N N . SER A 1 98 ? 14.507 -2.247 6.712 1.00 95.88 98 SER A N 1
ATOM 784 C CA . SER A 1 98 ? 15.812 -1.696 7.088 1.00 95.88 98 SER A CA 1
ATOM 785 C C . SER A 1 98 ? 15.877 -0.169 6.938 1.00 95.88 98 SER A C 1
ATOM 787 O O . SER A 1 98 ? 16.862 0.450 7.343 1.00 95.88 98 SER A O 1
ATOM 789 N N . LYS A 1 99 ? 14.851 0.457 6.347 1.00 96.62 99 LYS A N 1
ATOM 790 C CA . LYS A 1 99 ? 14.740 1.905 6.167 1.00 96.62 99 LYS A CA 1
ATOM 791 C C . LYS A 1 99 ? 14.074 2.526 7.385 1.00 96.62 99 LYS A C 1
ATOM 793 O O . LYS A 1 99 ? 12.907 2.270 7.664 1.00 96.62 99 LYS A O 1
ATOM 798 N N . GLN A 1 100 ? 14.801 3.411 8.063 1.00 92.88 100 GLN A N 1
ATOM 799 C CA . GLN A 1 100 ? 14.331 4.063 9.292 1.00 92.88 100 GLN A CA 1
ATOM 800 C C . GLN A 1 100 ? 13.010 4.825 9.095 1.00 92.88 100 GLN A C 1
ATOM 802 O O . GLN A 1 100 ? 12.160 4.825 9.978 1.00 92.88 100 GLN A O 1
ATOM 807 N N . ASN A 1 101 ? 12.808 5.422 7.917 1.00 94.81 101 ASN A N 1
ATOM 808 C CA . ASN A 1 101 ? 11.620 6.223 7.623 1.00 94.81 101 ASN A CA 1
ATOM 809 C C . ASN A 1 101 ? 10.442 5.420 7.051 1.00 94.81 101 ASN A C 1
ATOM 811 O O . ASN A 1 101 ? 9.371 6.002 6.886 1.00 94.81 101 ASN A O 1
ATOM 815 N N . SER A 1 102 ? 10.603 4.124 6.742 1.00 98.00 102 SER A N 1
ATOM 816 C CA . SER A 1 102 ? 9.588 3.344 6.008 1.00 98.00 102 SER A CA 1
ATOM 817 C C . SER A 1 102 ? 8.235 3.371 6.717 1.00 98.00 102 SER A C 1
ATOM 819 O O . SER A 1 102 ? 7.253 3.831 6.137 1.00 98.00 102 SER A O 1
ATOM 821 N N . LEU A 1 103 ? 8.183 3.002 8.003 1.00 97.06 103 LEU A N 1
ATOM 822 C CA . LEU A 1 103 ? 6.928 2.975 8.761 1.00 97.06 103 LEU A CA 1
ATOM 823 C C . LEU A 1 103 ? 6.258 4.357 8.843 1.00 97.06 103 LEU A C 1
ATOM 825 O O . LEU A 1 103 ? 5.059 4.469 8.590 1.00 97.06 103 LEU A O 1
ATOM 829 N N . ARG A 1 104 ? 7.027 5.414 9.148 1.00 97.12 104 ARG A N 1
ATOM 830 C CA . ARG A 1 104 ? 6.518 6.796 9.211 1.00 97.12 104 ARG A CA 1
ATOM 831 C C . ARG A 1 104 ? 5.915 7.225 7.874 1.00 97.12 104 ARG A C 1
ATOM 833 O O . ARG A 1 104 ? 4.821 7.779 7.853 1.00 97.12 104 ARG A O 1
ATOM 840 N N . LYS A 1 105 ? 6.601 6.944 6.766 1.00 98.31 105 LYS A N 1
ATOM 841 C CA . LYS A 1 105 ? 6.106 7.263 5.423 1.00 98.31 105 LYS A CA 1
ATOM 842 C C . LYS A 1 105 ? 4.898 6.423 5.021 1.00 98.31 105 LYS A C 1
ATOM 844 O O . LYS A 1 105 ? 4.023 6.926 4.330 1.00 98.31 105 LYS A O 1
ATOM 849 N N . GLY A 1 106 ? 4.808 5.171 5.465 1.00 98.19 106 GLY A N 1
ATOM 850 C CA . GLY A 1 106 ? 3.602 4.361 5.274 1.00 98.19 106 GLY A CA 1
ATOM 851 C C . GLY A 1 106 ? 2.375 5.029 5.899 1.00 98.19 106 GLY A C 1
ATOM 852 O O . GLY A 1 106 ? 1.350 5.181 5.240 1.00 98.19 106 GLY A O 1
ATOM 853 N N . TRP A 1 107 ? 2.512 5.519 7.135 1.00 97.12 107 TRP A N 1
ATOM 854 C CA . TRP A 1 107 ? 1.464 6.285 7.816 1.00 97.12 107 TRP A CA 1
ATOM 855 C C . TRP A 1 107 ? 1.152 7.626 7.150 1.00 97.12 107 TRP A C 1
ATOM 857 O O . TRP A 1 107 ? -0.018 7.975 7.003 1.00 97.12 107 TRP A O 1
ATOM 867 N N . GLU A 1 108 ? 2.176 8.358 6.709 1.00 98.19 108 GLU A N 1
ATOM 868 C CA . GLU A 1 108 ? 2.006 9.597 5.942 1.00 98.19 108 GLU A CA 1
ATOM 869 C C . GLU A 1 108 ? 1.190 9.351 4.664 1.00 98.19 108 GLU A C 1
ATOM 871 O O . GLU A 1 108 ? 0.237 10.077 4.385 1.00 98.19 108 GLU A O 1
ATOM 876 N N . LEU A 1 109 ? 1.499 8.283 3.923 1.00 98.44 109 LEU A N 1
ATOM 877 C CA . LEU A 1 109 ? 0.788 7.943 2.695 1.00 98.44 109 LEU A CA 1
ATOM 878 C C . LEU A 1 109 ? -0.661 7.514 2.958 1.00 98.44 109 LEU A C 1
ATOM 880 O O . LEU A 1 109 ? -1.540 7.897 2.189 1.00 98.44 109 LEU A O 1
ATOM 884 N N . ILE A 1 110 ? -0.927 6.781 4.049 1.00 97.69 110 ILE A N 1
ATOM 885 C CA . ILE A 1 110 ? -2.298 6.471 4.498 1.00 97.69 110 ILE A CA 1
ATOM 886 C C . ILE A 1 110 ? -3.068 7.763 4.760 1.00 97.69 110 ILE A C 1
ATOM 888 O O . ILE A 1 110 ? -4.163 7.933 4.231 1.00 97.69 110 ILE A O 1
ATOM 892 N N . HIS A 1 111 ? -2.483 8.691 5.522 1.00 96.31 111 HIS A N 1
ATOM 893 C CA . HIS A 1 111 ? -3.114 9.975 5.816 1.00 96.31 111 HIS A CA 1
ATOM 894 C C . HIS A 1 111 ? -3.443 10.751 4.535 1.00 96.31 111 HIS A C 1
ATOM 896 O O . HIS A 1 111 ? -4.563 11.237 4.382 1.00 96.31 111 HIS A O 1
ATOM 902 N N . ILE A 1 112 ? -2.503 10.819 3.587 1.00 97.94 112 ILE A N 1
ATOM 903 C CA . ILE A 1 112 ? -2.734 11.446 2.281 1.00 97.94 112 ILE A CA 1
ATOM 904 C C . ILE A 1 112 ? -3.895 10.753 1.554 1.00 97.94 112 ILE A C 1
ATOM 906 O O . ILE A 1 112 ? -4.818 11.435 1.122 1.00 97.94 112 ILE A O 1
ATOM 910 N N . CYS A 1 113 ? -3.895 9.421 1.448 1.00 97.81 113 CYS A N 1
ATOM 911 C CA . CYS A 1 113 ? -4.935 8.685 0.720 1.00 97.81 113 CYS A CA 1
ATOM 912 C C . CYS A 1 113 ? -6.329 8.883 1.331 1.00 97.81 113 CYS A C 1
ATOM 914 O O . CYS A 1 113 ? -7.277 9.108 0.583 1.00 97.81 113 CYS A O 1
ATOM 916 N N . CYS A 1 114 ? -6.457 8.901 2.662 1.00 95.31 114 CYS A N 1
ATOM 917 C CA . CYS A 1 114 ? -7.734 9.137 3.346 1.00 95.31 114 CYS A CA 1
ATOM 918 C C . CYS A 1 114 ? -8.378 10.498 3.023 1.00 95.31 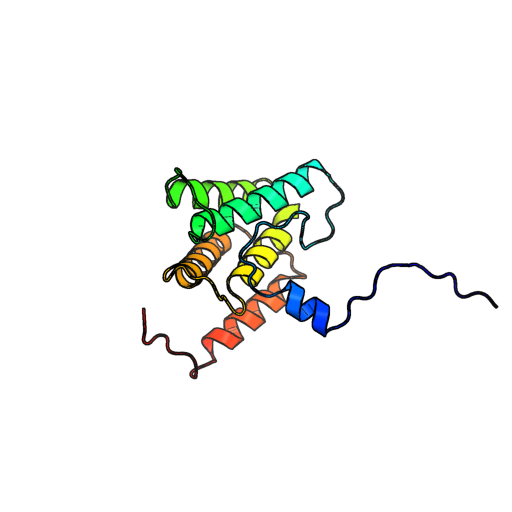114 CYS A C 1
ATOM 920 O O . CYS A 1 114 ? -9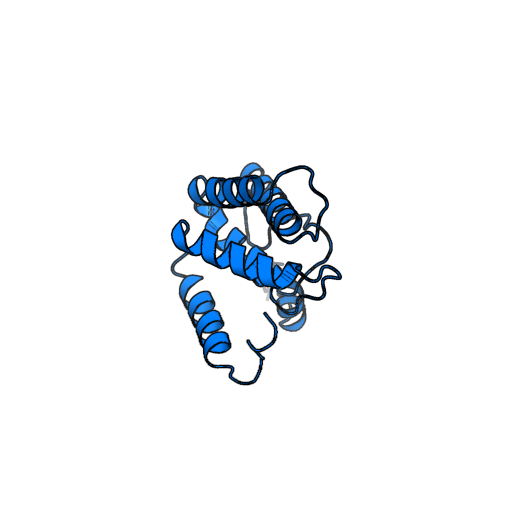.580 10.651 3.208 1.00 95.31 114 CYS A O 1
ATOM 922 N N . ASN A 1 115 ? -7.613 11.491 2.549 1.00 95.69 115 ASN A N 1
ATOM 923 C CA . ASN A 1 115 ? -8.166 12.793 2.156 1.00 95.69 115 ASN A CA 1
ATOM 924 C C . ASN A 1 115 ? -8.845 12.775 0.775 1.00 95.69 115 ASN A C 1
ATOM 926 O O . ASN A 1 115 ? -9.586 13.701 0.454 1.00 95.69 115 ASN A O 1
ATOM 930 N N . PHE A 1 116 ? -8.579 11.760 -0.052 1.00 96.44 116 PHE A N 1
ATOM 931 C CA . PHE A 1 116 ? -9.016 11.730 -1.455 1.00 96.44 116 PHE A CA 1
ATOM 932 C C . PHE A 1 116 ? -9.746 10.445 -1.849 1.00 96.44 116 PHE A C 1
ATOM 934 O O . PHE A 1 116 ? -10.414 10.422 -2.880 1.00 96.44 116 PHE A O 1
ATOM 941 N N . ILE A 1 117 ? -9.588 9.372 -1.075 1.00 96.25 117 ILE A N 1
ATOM 942 C CA . ILE A 1 117 ? -10.016 8.023 -1.438 1.00 96.25 117 ILE A CA 1
ATOM 943 C C . ILE A 1 117 ? -10.843 7.448 -0.296 1.00 96.25 117 ILE A C 1
ATOM 945 O O . ILE A 1 117 ? -10.410 7.438 0.856 1.00 96.25 117 ILE A O 1
ATOM 949 N N . VAL A 1 118 ? -12.019 6.931 -0.643 1.00 93.50 118 VAL A N 1
ATOM 950 C CA . VAL A 1 118 ? -12.938 6.282 0.293 1.00 93.50 118 VAL A CA 1
ATOM 951 C C . VAL A 1 118 ? -12.884 4.766 0.050 1.00 93.50 118 VAL A C 1
ATOM 953 O O . VAL A 1 118 ? -13.055 4.341 -1.099 1.00 93.50 118 VAL A O 1
ATOM 956 N N . PRO A 1 119 ? -12.591 3.943 1.078 1.00 93.19 119 PRO A N 1
ATOM 957 C CA . PRO A 1 119 ? -12.687 2.487 0.974 1.00 93.19 119 PRO A CA 1
ATOM 958 C C . PRO A 1 119 ? -14.149 2.051 0.816 1.00 93.19 119 PRO A C 1
ATOM 960 O O . PRO A 1 119 ? -15.074 2.820 1.067 1.00 93.19 119 PRO A O 1
ATOM 963 N N . SER A 1 120 ? -14.383 0.800 0.426 1.00 95.31 120 SER A N 1
ATOM 964 C CA . SER A 1 120 ? -15.743 0.274 0.356 1.00 95.31 120 SER A CA 1
ATOM 965 C C . SER A 1 120 ? -16.409 0.251 1.743 1.00 95.31 120 SER A C 1
ATOM 967 O O . SER A 1 120 ? -15.722 0.055 2.753 1.00 95.31 120 SER A O 1
ATOM 969 N N . PRO A 1 121 ? -17.752 0.327 1.819 1.00 93.88 121 PRO A N 1
ATOM 970 C CA . PRO A 1 121 ? -18.486 0.174 3.081 1.00 93.88 121 PRO A CA 1
ATOM 971 C C . PRO A 1 121 ? -18.223 -1.164 3.787 1.00 93.88 121 PRO A C 1
ATOM 973 O O . PRO A 1 121 ? -18.458 -1.300 4.986 1.00 93.88 121 PRO A O 1
ATOM 976 N N . THR A 1 122 ? -17.742 -2.166 3.046 1.00 93.56 122 THR A N 1
ATOM 977 C CA . THR A 1 122 ? -17.331 -3.457 3.597 1.00 93.56 122 THR A CA 1
ATOM 978 C C . THR A 1 122 ? -15.991 -3.342 4.315 1.00 93.56 122 THR A C 1
ATOM 980 O O . THR A 1 122 ? -15.843 -3.907 5.392 1.00 93.56 122 THR A O 1
ATOM 983 N N . LEU A 1 123 ? -15.013 -2.627 3.752 1.00 90.94 123 LEU A N 1
ATOM 984 C CA . LEU A 1 123 ? -13.668 -2.513 4.321 1.00 90.94 123 LEU A CA 1
ATOM 985 C C . LEU A 1 123 ? -13.563 -1.414 5.392 1.00 90.94 123 LEU A C 1
ATOM 987 O O . LEU A 1 123 ? -12.833 -1.576 6.374 1.00 90.94 123 LEU A O 1
ATOM 991 N N . GLU A 1 124 ? -14.306 -0.318 5.233 1.00 92.69 124 GLU A N 1
ATOM 992 C CA . GLU A 1 124 ? -14.256 0.868 6.095 1.00 92.69 124 GLU A CA 1
ATOM 993 C C . GLU A 1 124 ? -14.343 0.552 7.604 1.00 92.69 124 GLU A C 1
ATOM 995 O O . GLU A 1 124 ? -13.469 1.012 8.350 1.00 92.69 124 GLU A O 1
ATOM 1000 N N . PRO A 1 125 ? -15.283 -0.284 8.099 1.00 93.19 125 PRO A N 1
ATOM 1001 C CA . PRO A 1 125 ? -15.396 -0.558 9.532 1.00 93.19 125 PRO A CA 1
ATOM 1002 C C . PRO A 1 125 ? -14.149 -1.237 10.111 1.00 93.19 125 PRO A C 1
ATOM 1004 O O . PRO A 1 125 ? -13.798 -1.019 11.273 1.00 93.19 125 PRO A O 1
ATOM 1007 N N . TYR A 1 126 ? -13.456 -2.051 9.309 1.00 90.56 126 TYR A N 1
ATOM 1008 C CA . TYR A 1 126 ? -12.228 -2.729 9.723 1.00 90.56 126 TYR A CA 1
ATOM 1009 C C . TYR A 1 126 ? -11.057 -1.752 9.814 1.00 90.56 126 TYR A C 1
ATOM 1011 O O . TYR A 1 126 ? -10.295 -1.808 10.782 1.00 90.56 126 TYR A O 1
ATOM 1019 N N . ILE A 1 127 ? -10.947 -0.834 8.849 1.00 89.06 127 ILE A N 1
ATOM 1020 C CA . ILE A 1 127 ? -9.951 0.242 8.864 1.00 89.06 127 ILE A CA 1
ATOM 1021 C C . ILE A 1 127 ? -10.160 1.124 10.094 1.00 89.06 127 ILE A C 1
ATOM 1023 O O . ILE A 1 127 ? -9.222 1.329 10.864 1.00 89.06 127 ILE A O 1
ATOM 1027 N N . LEU A 1 128 ? -11.390 1.589 10.327 1.00 90.06 128 LEU A N 1
ATOM 1028 C CA . LEU A 1 128 ? -11.713 2.426 11.481 1.00 90.06 128 LEU A CA 1
ATOM 1029 C C . LEU A 1 128 ? -11.381 1.715 12.792 1.00 90.06 128 LEU A C 1
ATOM 1031 O O . LEU A 1 128 ? -10.665 2.268 13.623 1.00 90.06 128 LEU A O 1
ATOM 1035 N N . LYS A 1 129 ? -11.806 0.456 12.951 1.00 89.88 129 LYS A N 1
ATOM 1036 C CA . LYS A 1 129 ? -11.491 -0.343 14.142 1.00 89.88 129 LYS A CA 1
ATOM 1037 C C . LYS A 1 129 ? -9.984 -0.479 14.365 1.00 89.88 129 LYS A C 1
ATOM 1039 O O . LYS A 1 129 ? -9.527 -0.354 15.501 1.00 89.88 129 LYS A O 1
ATOM 1044 N N . TYR A 1 130 ? -9.214 -0.727 13.306 1.00 86.69 130 TYR A N 1
ATOM 1045 C CA . TYR A 1 130 ? -7.758 -0.821 13.387 1.00 86.69 130 TYR A CA 1
ATOM 1046 C C . TYR A 1 130 ? -7.134 0.505 13.840 1.00 86.69 130 TYR A C 1
ATOM 1048 O O . TYR A 1 130 ? -6.385 0.523 14.818 1.00 86.69 130 TYR A O 1
ATOM 1056 N N . LEU A 1 131 ? -7.498 1.621 13.204 1.00 87.69 131 LEU A N 1
ATOM 1057 C CA . LEU A 1 131 ? -7.001 2.953 13.559 1.00 87.69 131 LEU A CA 1
ATOM 1058 C C . LEU A 1 131 ? -7.368 3.338 14.997 1.00 87.69 131 LEU A C 1
ATOM 1060 O O . LEU A 1 131 ? -6.510 3.806 15.742 1.00 87.69 131 LEU A O 1
ATOM 1064 N N . THR A 1 132 ? -8.608 3.078 15.421 1.00 88.88 132 THR A N 1
ATOM 1065 C CA . THR A 1 132 ? -9.047 3.300 16.805 1.00 88.88 132 THR A CA 1
ATOM 1066 C C . THR A 1 132 ? -8.247 2.452 17.790 1.00 88.88 132 THR A C 1
ATOM 1068 O O . THR A 1 132 ? -7.817 2.973 18.815 1.00 88.88 132 THR A O 1
ATOM 1071 N N . SER A 1 133 ? -7.993 1.177 17.476 1.00 87.69 133 SER A N 1
ATOM 1072 C CA . SER A 1 133 ? -7.203 0.305 18.353 1.00 87.69 133 SER A CA 1
ATOM 1073 C C . SER A 1 133 ? -5.772 0.807 18.541 1.00 87.69 133 SER A C 1
ATOM 1075 O O . SER A 1 133 ? -5.253 0.747 19.647 1.00 87.69 133 SER A O 1
ATOM 1077 N N . ILE A 1 134 ? -5.164 1.369 17.493 1.00 84.25 134 ILE A N 1
ATOM 1078 C CA . ILE A 1 134 ? -3.817 1.946 17.561 1.00 84.25 134 ILE A CA 1
ATOM 1079 C C . ILE A 1 134 ? -3.820 3.258 18.337 1.00 84.25 134 ILE A C 1
ATOM 1081 O O . ILE A 1 134 ? -2.931 3.482 19.148 1.00 84.25 134 ILE A O 1
ATOM 1085 N N . ALA A 1 135 ? -4.822 4.111 18.126 1.00 83.88 135 ALA A N 1
ATOM 1086 C CA . ALA A 1 135 ? -4.937 5.375 18.847 1.00 83.88 135 ALA A CA 1
ATOM 1087 C C . ALA A 1 135 ? -5.168 5.179 20.357 1.00 83.88 135 ALA A C 1
ATOM 1089 O O . ALA A 1 135 ? -4.770 6.023 21.154 1.00 83.88 135 ALA A O 1
ATOM 1090 N N . GLN A 1 136 ? -5.819 4.079 20.748 1.00 80.69 136 GLN A N 1
ATOM 1091 C CA . GLN A 1 136 ? -6.083 3.724 22.147 1.00 80.69 136 GLN A CA 1
ATOM 1092 C C . GLN A 1 136 ? -4.954 2.904 22.787 1.00 80.69 136 GLN A C 1
ATOM 1094 O O . GLN A 1 136 ? -4.905 2.782 24.014 1.00 80.69 136 GLN A O 1
ATOM 1099 N N . ASP A 1 137 ? -4.053 2.338 21.981 1.00 79.31 137 ASP A N 1
ATOM 1100 C CA . ASP A 1 137 ? -2.902 1.585 22.463 1.00 79.31 137 ASP A CA 1
ATOM 1101 C C . ASP A 1 137 ? -1.827 2.542 23.009 1.00 79.31 137 ASP A C 1
ATOM 1103 O O . ASP A 1 137 ? -0.854 2.894 22.345 1.00 79.31 137 ASP A O 1
ATOM 1107 N N . ASN A 1 138 ? -1.995 2.939 24.274 1.00 56.19 138 ASN A N 1
ATOM 1108 C CA . ASN A 1 138 ? -1.040 3.759 25.028 1.00 56.19 138 ASN A CA 1
ATOM 1109 C C . ASN A 1 138 ? 0.322 3.064 25.267 1.00 56.19 138 ASN A C 1
ATOM 1111 O O . ASN A 1 138 ? 1.200 3.655 25.896 1.00 56.19 138 ASN A O 1
ATOM 1115 N N . SER A 1 139 ? 0.512 1.813 24.820 1.00 58.75 139 SER A N 1
ATOM 1116 C CA . SER A 1 139 ? 1.735 1.033 25.063 1.00 58.75 139 SER A CA 1
ATOM 1117 C C . SER A 1 139 ? 2.807 1.175 23.976 1.00 58.75 139 SER A C 1
ATOM 1119 O O . SER A 1 139 ? 3.937 0.723 24.174 1.00 58.75 139 SER A O 1
ATOM 1121 N N . LYS A 1 140 ? 2.508 1.835 22.848 1.00 51.06 140 LYS A N 1
ATOM 1122 C CA . LYS A 1 140 ? 3.479 2.078 21.772 1.00 51.06 140 LYS A CA 1
ATOM 1123 C C . LYS A 1 140 ? 3.740 3.566 21.602 1.00 51.06 140 LYS A C 1
ATOM 1125 O O . LYS A 1 140 ? 3.009 4.278 20.929 1.00 51.06 140 LYS A O 1
ATOM 1130 N N . GLU A 1 141 ? 4.818 3.990 22.255 1.00 48.38 141 GLU A N 1
ATOM 1131 C CA . GLU A 1 141 ? 5.533 5.256 22.105 1.00 48.38 141 GLU A CA 1
ATOM 1132 C C . GLU A 1 141 ? 5.256 5.996 20.776 1.00 48.38 141 GLU A C 1
ATOM 1134 O O . GLU A 1 141 ? 5.914 5.759 19.765 1.00 48.38 141 GLU A O 1
ATOM 1139 N N . PHE A 1 142 ? 4.412 7.029 20.830 1.00 44.91 142 PHE A N 1
ATOM 1140 C CA . PHE A 1 142 ? 4.590 8.225 19.994 1.00 44.91 142 PHE A CA 1
ATOM 1141 C C . PHE A 1 142 ? 5.820 9.054 20.441 1.00 44.91 142 PHE A C 1
ATOM 1143 O O . PHE A 1 142 ? 6.075 10.135 19.924 1.00 44.91 142 PHE A O 1
ATOM 1150 N N . SER A 1 143 ? 6.613 8.539 21.386 1.00 36.72 143 SER A N 1
ATOM 1151 C CA . SER A 1 143 ? 7.775 9.172 22.020 1.00 36.72 143 SER A CA 1
ATOM 1152 C C . SER A 1 143 ? 9.057 9.180 21.174 1.00 36.72 143 SER A C 1
ATOM 1154 O O . SER A 1 143 ? 10.100 9.587 21.682 1.00 36.72 143 SER A O 1
ATOM 1156 N N . LYS A 1 144 ? 9.036 8.686 19.930 1.00 35.56 144 LYS A N 1
ATOM 1157 C CA . LYS A 1 144 ? 10.237 8.598 19.072 1.00 35.56 144 LYS A CA 1
ATOM 1158 C C . LYS A 1 144 ? 9.975 9.010 17.620 1.00 35.56 144 LYS A C 1
ATOM 1160 O O . LYS A 1 144 ? 10.466 8.360 16.698 1.00 35.56 144 LYS A O 1
ATOM 1165 N N . VAL A 1 145 ? 9.191 10.070 17.421 1.00 39.81 145 VAL A N 1
ATOM 1166 C CA . VAL A 1 145 ? 9.167 10.824 16.153 1.00 39.81 145 VAL A CA 1
ATOM 1167 C C . VAL A 1 145 ? 10.014 12.076 16.296 1.00 39.81 145 VAL A C 1
ATOM 1169 O O . VAL A 1 145 ? 9.933 12.703 17.374 1.00 39.81 145 VAL A O 1
#

Sequence (145 aa):
MMLSANNDSEWSWRELIDKLKFVSTPIKSPLTKIYDGAVAHLAVELFQNIMMYMEDLPSKKRSSQIAYNVVKTGMNNESLNDELFCQLFKQITNNKSSKQNSLRKGWELIHICCNFIVPSPTLEPYILKYLTSIAQDNSKEFSKV

pLDDT: mean 87.85, std 17.44, range [30.91, 98.75]

Radius of gyration: 16.44 Å; chains: 1; bounding box: 39×53×42 Å

Secondary structure (DSSP, 8-state):
------------HHHHHHHTS--SS--SS-SS----HHHHHHHHHHHHHHHHHTTSS--SS-HHHHHHHHHHHHHH-GGGHHHHHHHHHHHHTT---S-TTHHHHHHHHHHHHHTT----TTTHHHHHHHHHHHHH-TTS-STT-

InterPro domains:
  IPR000857 MyTH4 domain [PF00784] (68-144)
  IPR000857 MyTH4 domain [PS51016] (22-145)
  IPR000857 MyTH4 domain [SM00139] (22-141)
  IPR038185 MyTH4 domain superfamily [G3DSA:1.25.40.530] (2-145)
  IPR051567 Unconventional Myosin ATPase [PTHR22692] (11-142)

Foldseek 3Di:
DDDPDPPPPPDDPVRVLVLLAADLDQDPFFPDDDPDPVVRVLLSVLLVLLCCLLVSHPDPDDNVVSLVSNLVSCLVCVVCLQSNVSSLSRCLHNPPDPDPCNNVSSVVSVVSNVVRHDHDPVCVVVVVVVVVVVVPCPPDDPPPD